Protein AF-A0A7V9F2A5-F1 (afdb_monomer_lite)

Radius of gyration: 17.58 Å; chains: 1; bounding box: 33×23×53 Å

Foldseek 3Di:
DDWDWDWDDDDLDIDIDIDDDDDQDDPPCSVVCVVVVVVVVVVVVVVCVVVVCVVCVPPDRDPDDDDD

pLDDT: mean 84.24, std 14.16, range [48.62, 97.38]

Structure (mmCIF, N/CA/C/O backbone):
data_AF-A0A7V9F2A5-F1
#
_entry.id   AF-A0A7V9F2A5-F1
#
loop_
_atom_site.group_PDB
_atom_site.id
_atom_site.type_symbol
_atom_site.label_atom_id
_atom_site.label_alt_id
_atom_site.label_comp_id
_atom_site.label_asym_id
_atom_site.label_entity_id
_atom_site.label_seq_id
_atom_site.pdbx_PDB_ins_code
_atom_site.Cartn_x
_atom_site.Cartn_y
_atom_site.Cartn_z
_atom_site.occupancy
_atom_site.B_iso_or_equiv
_atom_site.auth_seq_id
_atom_site.auth_comp_id
_atom_site.auth_asym_id
_atom_site.auth_atom_id
_atom_site.pdbx_PDB_model_num
ATOM 1 N N . TRP A 1 1 ? 10.667 4.433 -2.846 1.00 87.69 1 TRP A N 1
ATOM 2 C CA . TRP A 1 1 ? 9.362 3.854 -2.477 1.00 87.69 1 TRP A CA 1
ATOM 3 C C . TRP A 1 1 ? 9.051 4.292 -1.064 1.00 87.69 1 TRP A C 1
ATOM 5 O O . TRP A 1 1 ? 9.735 3.855 -0.149 1.00 87.69 1 TRP A O 1
ATOM 15 N N . HIS A 1 2 ? 8.102 5.204 -0.886 1.00 94.06 2 HIS A N 1
ATOM 16 C CA . HIS A 1 2 ? 7.670 5.662 0.432 1.00 94.06 2 HIS A CA 1
ATOM 17 C C . HIS A 1 2 ? 6.239 5.197 0.646 1.00 94.06 2 HIS A C 1
ATOM 19 O O . HIS A 1 2 ? 5.363 5.502 -0.161 1.00 94.06 2 HIS A O 1
ATOM 25 N N . HIS A 1 3 ? 6.023 4.440 1.710 1.00 95.94 3 HIS A N 1
ATOM 26 C CA . HIS A 1 3 ? 4.740 3.843 2.026 1.00 95.94 3 HIS A CA 1
ATOM 27 C C . HIS A 1 3 ? 4.297 4.339 3.393 1.00 95.94 3 HIS A C 1
ATOM 29 O O . HIS A 1 3 ? 5.042 4.231 4.365 1.00 95.94 3 HIS A O 1
ATOM 35 N N . THR A 1 4 ? 3.109 4.922 3.446 1.00 97.19 4 THR A N 1
ATOM 36 C CA . THR A 1 4 ? 2.576 5.569 4.638 1.00 97.19 4 THR A CA 1
ATOM 37 C C . THR A 1 4 ? 1.216 4.983 4.964 1.00 97.19 4 THR A C 1
ATOM 39 O O . THR A 1 4 ? 0.356 4.883 4.089 1.00 97.19 4 THR A O 1
ATOM 42 N N . HIS A 1 5 ? 1.044 4.639 6.237 1.00 96.25 5 HIS A N 1
ATOM 43 C CA . HIS A 1 5 ? -0.212 4.198 6.824 1.00 96.25 5 HIS A CA 1
ATOM 44 C C . HIS A 1 5 ? -0.704 5.262 7.791 1.00 96.25 5 HIS A C 1
ATOM 46 O O . HIS A 1 5 ? 0.054 5.687 8.664 1.00 96.25 5 HIS A O 1
ATOM 52 N N . THR A 1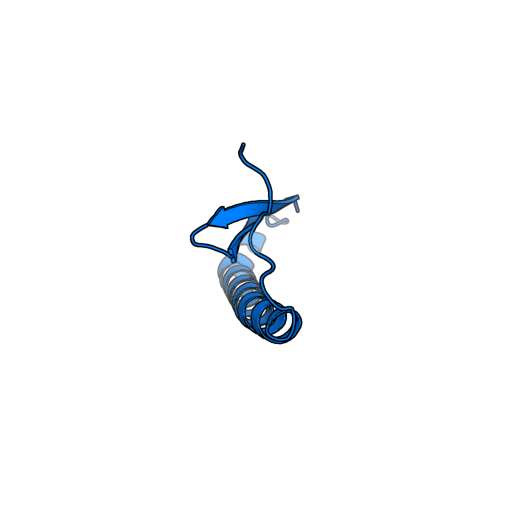 6 ? -1.958 5.677 7.651 1.00 97.38 6 THR A N 1
ATOM 53 C CA . THR A 1 6 ? -2.633 6.480 8.672 1.00 97.38 6 THR A CA 1
ATOM 54 C C . THR A 1 6 ? -3.879 5.763 9.156 1.00 97.38 6 THR A C 1
ATOM 56 O O . THR A 1 6 ? -4.576 5.103 8.385 1.00 97.38 6 THR A O 1
ATOM 59 N N . PHE A 1 7 ? -4.132 5.882 10.454 1.00 96.06 7 PHE A N 1
ATOM 60 C CA . PHE A 1 7 ? -5.261 5.272 11.136 1.00 96.06 7 PHE A CA 1
ATOM 61 C C . PHE A 1 7 ? -5.993 6.373 11.886 1.00 96.06 7 PHE A C 1
ATOM 63 O O . PHE A 1 7 ? -5.369 7.130 12.629 1.00 96.06 7 PHE A O 1
ATOM 70 N N . GLU A 1 8 ? -7.297 6.473 11.672 1.00 96.19 8 GLU A N 1
ATOM 71 C CA . GLU A 1 8 ? -8.164 7.381 12.418 1.00 96.19 8 GLU A CA 1
ATOM 72 C C . GLU A 1 8 ? -9.380 6.623 12.933 1.00 96.19 8 GLU A C 1
ATOM 74 O O . GLU A 1 8 ? -9.898 5.730 12.257 1.00 96.19 8 GLU A O 1
ATOM 79 N N . GLU A 1 9 ? -9.843 6.981 14.125 1.00 94.56 9 GLU A N 1
ATOM 80 C CA . GLU A 1 9 ? -11.127 6.499 14.609 1.00 94.56 9 GLU A CA 1
ATOM 81 C C . GLU A 1 9 ? -12.247 7.096 13.755 1.00 94.56 9 GLU A C 1
ATOM 83 O O . GLU A 1 9 ? -12.283 8.300 13.481 1.00 94.56 9 GLU A O 1
ATOM 88 N N . ARG A 1 10 ? -13.170 6.247 13.302 1.00 93.75 10 ARG A N 1
ATOM 89 C CA . ARG A 1 10 ? -14.328 6.675 12.525 1.00 93.75 10 ARG A CA 1
ATOM 90 C C . ARG A 1 10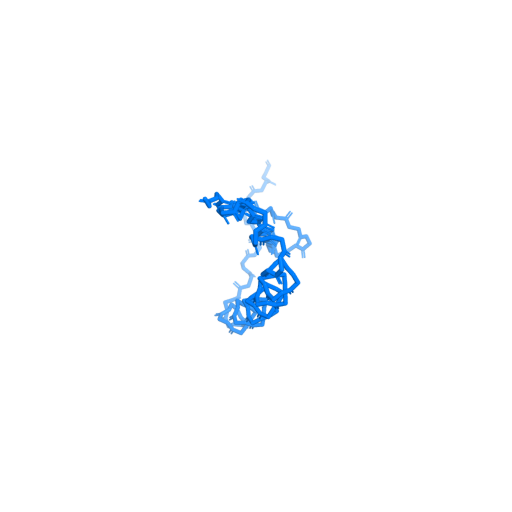 ? -15.498 5.727 12.740 1.00 93.75 10 ARG A C 1
ATOM 92 O O . ARG A 1 10 ? -15.414 4.546 12.420 1.00 93.75 10 ARG A O 1
ATOM 99 N N . SER A 1 11 ? -16.614 6.269 13.229 1.00 89.00 11 SER A N 1
ATOM 100 C CA . SER A 1 11 ? -17.899 5.560 13.347 1.00 89.00 11 SER A CA 1
ATOM 101 C C . SER A 1 11 ? -17.822 4.237 14.129 1.00 89.00 11 SER A C 1
ATOM 103 O O . SER A 1 11 ? -18.416 3.243 13.718 1.00 89.00 11 SER A O 1
ATOM 105 N N . GLY A 1 12 ? -17.086 4.214 15.247 1.00 87.00 12 GLY A N 1
ATOM 106 C CA . GLY A 1 12 ? -16.935 3.014 16.083 1.00 87.00 12 GLY A CA 1
ATOM 107 C C . GLY A 1 12 ? -16.029 1.934 15.480 1.00 87.00 12 GLY A C 1
ATOM 108 O O . GLY A 1 12 ? -16.079 0.782 15.906 1.00 87.00 12 GLY A O 1
ATOM 109 N N . GLY A 1 13 ? -15.225 2.293 14.478 1.00 88.56 13 GLY A N 1
ATOM 110 C CA . GLY A 1 13 ? -14.161 1.472 13.915 1.00 88.56 13 GLY A CA 1
ATOM 111 C C . GLY A 1 13 ? -12.949 2.325 13.542 1.00 88.56 13 GLY A C 1
ATOM 112 O O . GLY A 1 13 ? -12.855 3.495 13.910 1.00 88.56 13 GLY A O 1
ATOM 113 N N . THR A 1 14 ? -12.028 1.748 12.775 1.00 92.44 14 THR A N 1
ATOM 114 C CA . THR A 1 14 ? -10.803 2.428 12.335 1.00 92.44 14 THR A CA 1
ATOM 115 C C . THR A 1 14 ? -10.824 2.611 10.826 1.00 92.44 14 THR A C 1
ATOM 117 O O . THR A 1 14 ? -10.902 1.633 10.079 1.00 92.44 14 THR A O 1
ATOM 120 N N . LEU A 1 15 ? -10.697 3.850 10.353 1.00 94.31 15 LEU A N 1
ATOM 121 C CA . LEU A 1 15 ? -10.385 4.108 8.956 1.00 94.31 15 LEU A CA 1
ATOM 122 C C . LEU A 1 15 ? -8.868 4.044 8.758 1.00 94.31 15 LEU A C 1
ATOM 124 O O . LEU A 1 15 ? -8.119 4.882 9.255 1.00 94.31 15 LEU A O 1
ATOM 128 N N . MET A 1 16 ? -8.435 3.058 7.980 1.00 95.50 16 MET A N 1
ATOM 129 C CA . MET A 1 16 ? -7.055 2.902 7.530 1.00 95.50 16 MET A CA 1
ATOM 130 C C . MET A 1 16 ? -6.889 3.521 6.137 1.00 95.50 16 MET A C 1
ATOM 132 O O . MET A 1 16 ? -7.654 3.202 5.221 1.00 95.50 16 MET A O 1
ATOM 136 N N . ARG A 1 17 ? -5.891 4.392 5.958 1.00 96.81 17 ARG A N 1
ATOM 137 C CA . ARG A 1 17 ? -5.475 4.900 4.642 1.00 96.81 17 ARG A CA 1
ATOM 138 C C . ARG A 1 17 ? -4.050 4.467 4.339 1.00 96.81 17 ARG A C 1
ATOM 140 O O . ARG A 1 17 ? -3.136 4.736 5.116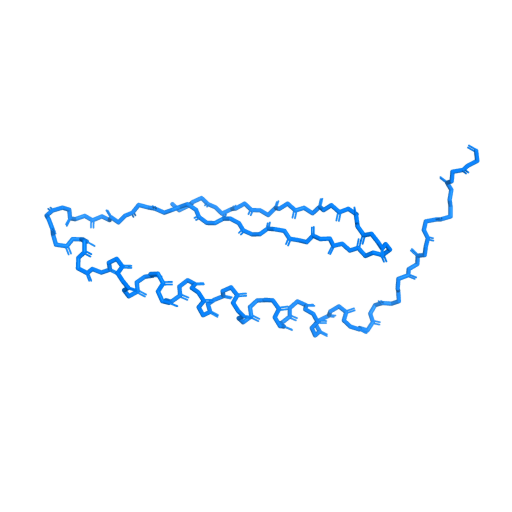 1.00 96.81 17 ARG A O 1
ATOM 147 N N . ASP A 1 18 ? -3.876 3.892 3.155 1.00 96.06 18 ASP A N 1
ATOM 148 C CA . ASP A 1 18 ? -2.584 3.441 2.654 1.00 96.06 18 ASP A CA 1
ATOM 149 C C . ASP A 1 18 ? -2.169 4.296 1.457 1.00 96.06 18 ASP A C 1
ATOM 151 O O . ASP A 1 18 ? -2.907 4.421 0.479 1.00 96.06 18 ASP A O 1
ATOM 155 N N . VAL A 1 19 ? -0.978 4.891 1.528 1.00 96.12 19 VAL A N 1
ATOM 156 C CA . VAL A 1 19 ? -0.428 5.744 0.469 1.00 96.12 19 VAL A CA 1
ATOM 157 C C . VAL A 1 19 ? 0.950 5.238 0.081 1.00 96.12 19 VAL A C 1
ATOM 159 O O . VAL A 1 19 ? 1.863 5.211 0.903 1.00 96.12 19 VAL A O 1
ATOM 162 N N . VAL A 1 20 ? 1.124 4.882 -1.192 1.00 94.62 20 VAL A N 1
ATOM 163 C CA . VAL A 1 20 ? 2.427 4.530 -1.767 1.00 94.62 20 VAL A CA 1
ATOM 164 C C . VAL A 1 20 ? 2.855 5.613 -2.748 1.00 94.62 20 VAL A C 1
ATOM 166 O O . VAL A 1 20 ? 2.159 5.909 -3.718 1.00 94.62 20 VAL A O 1
ATOM 169 N N . ARG A 1 21 ? 4.036 6.184 -2.512 1.00 92.69 21 ARG A N 1
ATOM 170 C CA . ARG A 1 21 ? 4.738 7.081 -3.432 1.00 92.69 21 ARG A CA 1
ATOM 171 C C . ARG A 1 21 ? 5.937 6.343 -4.012 1.00 92.69 21 ARG A C 1
ATOM 173 O O . ARG A 1 21 ? 6.824 5.889 -3.284 1.00 92.69 21 ARG A O 1
ATOM 180 N N . TYR A 1 22 ? 5.979 6.229 -5.328 1.00 89.00 22 TYR A N 1
ATOM 181 C CA . TYR A 1 22 ? 7.054 5.557 -6.047 1.00 89.00 22 TYR A CA 1
ATOM 182 C C . TYR A 1 22 ? 7.487 6.401 -7.243 1.00 89.00 22 TYR A C 1
ATOM 184 O O . TYR A 1 22 ? 6.726 7.227 -7.739 1.00 89.00 22 TYR A O 1
ATOM 192 N N . ALA A 1 23 ? 8.728 6.196 -7.672 1.00 86.38 23 ALA A N 1
ATOM 193 C CA . ALA A 1 23 ? 9.280 6.760 -8.892 1.00 86.38 23 ALA A CA 1
ATOM 194 C C . ALA A 1 23 ? 9.734 5.591 -9.766 1.00 86.38 23 ALA A C 1
ATOM 196 O O . ALA A 1 23 ? 10.310 4.629 -9.249 1.00 86.38 23 ALA A O 1
ATOM 197 N N . LEU A 1 24 ? 9.441 5.657 -11.062 1.00 82.25 24 LEU A N 1
ATOM 198 C CA . LEU A 1 24 ? 9.898 4.658 -12.021 1.00 82.25 24 LEU A CA 1
ATOM 199 C C . LEU A 1 24 ? 11.334 5.009 -12.438 1.00 82.25 24 LEU A C 1
ATOM 201 O O . LEU A 1 24 ? 11.570 6.145 -12.856 1.00 82.25 24 LEU A O 1
ATOM 205 N N . PRO A 1 25 ? 12.304 4.089 -12.307 1.00 69.44 25 PRO A N 1
ATOM 206 C CA . PRO A 1 25 ? 13.639 4.306 -12.848 1.00 69.44 25 PRO A CA 1
ATOM 207 C C . PRO A 1 25 ? 13.634 4.149 -14.383 1.00 69.44 25 PRO A C 1
ATOM 209 O O . PRO A 1 25 ? 12.727 3.536 -14.942 1.00 69.44 25 PRO A O 1
ATOM 212 N N . LEU A 1 26 ? 14.694 4.638 -15.045 1.00 65.31 26 LEU A N 1
ATOM 213 C CA . LEU A 1 26 ? 15.025 4.395 -16.466 1.00 65.31 26 LEU A CA 1
ATOM 214 C C . LEU A 1 26 ? 14.253 5.218 -17.515 1.00 65.31 26 LEU A C 1
ATOM 216 O O . LEU A 1 26 ? 13.659 4.668 -18.440 1.00 65.31 26 LEU A O 1
ATOM 220 N N . TRP A 1 27 ? 14.338 6.547 -17.452 1.00 59.00 27 TRP A N 1
ATOM 221 C CA . TRP A 1 27 ? 13.968 7.391 -18.596 1.00 59.00 27 TRP A CA 1
ATOM 222 C C . TRP A 1 27 ? 14.744 6.983 -19.873 1.00 59.00 27 TRP A C 1
ATOM 224 O O . TRP A 1 27 ? 15.964 6.826 -19.778 1.00 59.00 27 TRP A O 1
ATOM 234 N N . PRO A 1 28 ? 14.109 6.825 -21.059 1.00 61.84 28 PRO A N 1
ATOM 235 C CA . PRO A 1 28 ? 12.682 7.010 -21.373 1.00 61.84 28 PRO A CA 1
ATOM 236 C C . PRO A 1 28 ? 11.823 5.725 -21.321 1.00 61.84 28 PRO A C 1
ATOM 238 O O . PRO A 1 28 ? 10.607 5.795 -21.461 1.00 61.84 28 PRO A O 1
ATOM 241 N N . PHE A 1 29 ? 12.405 4.540 -21.117 1.00 65.19 29 PHE A N 1
ATOM 242 C CA . PHE A 1 29 ? 11.661 3.267 -21.170 1.00 65.19 29 PHE A CA 1
ATOM 243 C C . PHE A 1 29 ? 10.805 2.980 -19.925 1.00 65.19 29 PHE A C 1
ATOM 245 O O . PHE A 1 29 ? 9.881 2.168 -19.984 1.00 65.19 29 PHE A O 1
ATOM 252 N N . GLY A 1 30 ? 11.079 3.654 -18.806 1.00 62.66 30 GLY A N 1
ATOM 253 C CA . GLY A 1 30 ? 10.360 3.495 -17.542 1.00 62.66 30 GLY A CA 1
ATOM 254 C C . GLY A 1 30 ? 8.871 3.842 -17.629 1.00 62.66 30 GLY A C 1
ATOM 255 O O . GLY A 1 30 ? 8.074 3.267 -16.891 1.00 62.66 30 GLY A O 1
ATOM 256 N N . GLU A 1 31 ? 8.461 4.707 -18.564 1.00 64.19 31 GLU A N 1
ATOM 257 C CA . GLU A 1 31 ? 7.049 5.075 -18.742 1.00 64.19 31 GLU A CA 1
ATOM 258 C C . GLU A 1 31 ? 6.185 3.917 -19.261 1.00 64.19 31 GLU A C 1
ATOM 260 O O . GLU A 1 31 ? 5.016 3.806 -18.884 1.00 64.19 31 GLU A O 1
ATOM 265 N N . LEU A 1 32 ? 6.762 2.996 -20.044 1.00 71.06 32 LEU A N 1
ATOM 266 C CA . LEU A 1 32 ? 6.041 1.832 -20.576 1.00 71.06 32 LEU A CA 1
ATOM 267 C C . LEU A 1 32 ? 5.603 0.864 -19.467 1.00 71.06 32 LEU A C 1
ATOM 269 O O . LEU A 1 32 ? 4.585 0.185 -19.600 1.00 71.06 32 LEU A O 1
ATOM 273 N N . ALA A 1 33 ? 6.336 0.824 -18.352 1.00 77.81 33 ALA A N 1
ATOM 274 C CA . ALA A 1 33 ? 5.982 0.015 -17.189 1.00 77.81 33 ALA A CA 1
ATOM 275 C C . ALA A 1 33 ? 4.919 0.682 -16.296 1.00 77.81 33 ALA A C 1
ATOM 277 O O . ALA A 1 33 ? 4.316 0.008 -15.460 1.00 77.81 33 ALA A O 1
ATOM 278 N N . GLY A 1 34 ? 4.649 1.981 -16.470 1.00 82.62 34 GLY A N 1
ATOM 279 C CA . GLY A 1 34 ? 3.721 2.741 -15.631 1.00 82.62 34 GLY A CA 1
ATOM 280 C C . GLY A 1 34 ? 2.321 2.123 -15.525 1.00 82.62 34 GLY A C 1
ATOM 281 O O . GLY A 1 34 ? 1.843 1.922 -14.406 1.00 82.62 34 GLY A O 1
ATOM 282 N N . PRO A 1 35 ? 1.657 1.759 -16.640 1.00 85.69 35 PRO A N 1
ATOM 283 C CA . PRO A 1 35 ? 0.347 1.111 -16.592 1.00 85.69 35 PRO A CA 1
ATOM 284 C C . PRO A 1 35 ? 0.353 -0.241 -15.864 1.00 85.69 35 PRO A C 1
ATOM 286 O O . PRO A 1 35 ? -0.565 -0.514 -15.091 1.00 85.69 35 PRO A O 1
ATOM 289 N N . LEU A 1 36 ? 1.393 -1.061 -16.062 1.00 87.94 36 LEU A N 1
ATOM 290 C CA . LEU A 1 36 ? 1.537 -2.356 -15.386 1.00 87.94 36 LEU A CA 1
ATOM 291 C C . LEU A 1 36 ? 1.709 -2.169 -13.876 1.00 87.94 36 LEU A C 1
ATOM 293 O O . LEU A 1 36 ? 0.955 -2.747 -13.099 1.00 87.94 36 LEU A O 1
ATOM 297 N N . VAL A 1 37 ? 2.608 -1.272 -13.462 1.00 89.06 37 VAL A N 1
ATOM 298 C CA . VAL A 1 37 ? 2.845 -0.966 -12.043 1.00 89.06 37 VAL A CA 1
ATOM 299 C C . VAL A 1 37 ? 1.582 -0.420 -11.376 1.00 89.06 37 VAL A C 1
ATOM 301 O O . VAL A 1 37 ? 1.257 -0.806 -10.255 1.00 89.06 37 VAL A O 1
ATOM 304 N N . ARG A 1 38 ? 0.817 0.439 -12.064 1.00 89.00 38 ARG A N 1
ATOM 305 C CA . ARG A 1 38 ? -0.474 0.928 -11.553 1.00 89.00 38 ARG A CA 1
ATOM 306 C C . ARG A 1 38 ? -1.489 -0.198 -11.367 1.00 89.00 38 ARG A C 1
ATOM 308 O O . ARG A 1 38 ? -2.197 -0.190 -10.362 1.00 89.00 38 ARG A O 1
ATOM 315 N N . ARG A 1 39 ? -1.563 -1.144 -12.308 1.00 93.31 39 ARG A N 1
ATOM 316 C CA . ARG A 1 39 ? -2.454 -2.309 -12.211 1.00 93.31 39 ARG A CA 1
ATOM 317 C C . ARG A 1 39 ? -2.075 -3.196 -11.027 1.00 93.31 39 ARG A C 1
ATOM 319 O O . ARG A 1 39 ? -2.947 -3.581 -10.255 1.00 93.31 39 ARG A O 1
ATOM 326 N N . ASP A 1 40 ? -0.788 -3.474 -10.866 1.00 93.75 40 ASP A N 1
ATOM 327 C CA . ASP A 1 40 ? -0.301 -4.338 -9.792 1.00 93.75 40 ASP A CA 1
ATOM 328 C C . ASP A 1 40 ? -0.509 -3.681 -8.418 1.00 93.75 40 ASP A C 1
ATOM 330 O O . ASP A 1 40 ? -0.962 -4.333 -7.479 1.00 93.75 40 ASP A O 1
ATOM 334 N N . LEU A 1 41 ? -0.288 -2.365 -8.305 1.00 94.31 41 LEU A N 1
ATOM 335 C CA . LEU A 1 41 ? -0.609 -1.603 -7.094 1.00 94.31 41 LEU A CA 1
ATOM 336 C C . LEU A 1 41 ? -2.101 -1.643 -6.755 1.00 94.31 41 LEU A C 1
ATOM 338 O O . LEU A 1 41 ? -2.442 -1.817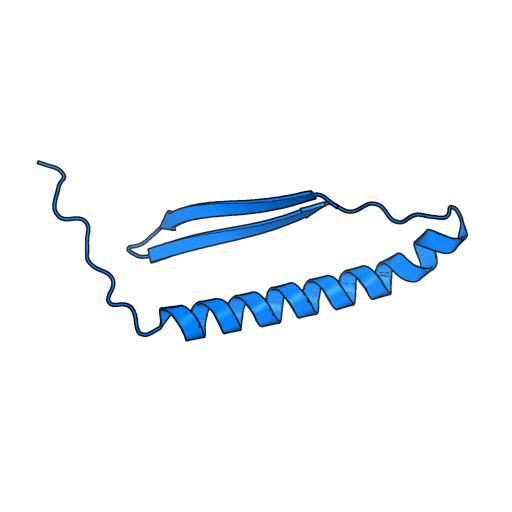 -5.587 1.00 94.31 41 LEU A O 1
ATOM 342 N N . ALA A 1 42 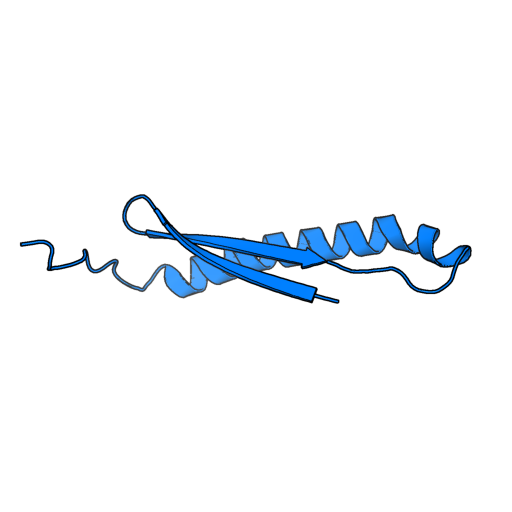? -2.984 -1.501 -7.748 1.00 95.00 42 ALA A N 1
ATOM 343 C CA . ALA A 1 42 ? -4.425 -1.607 -7.526 1.00 95.00 42 ALA A CA 1
ATOM 344 C C . ALA A 1 42 ? -4.796 -2.991 -6.969 1.00 95.00 42 ALA A C 1
ATOM 346 O O . ALA A 1 42 ? -5.434 -3.071 -5.923 1.00 95.00 42 ALA A O 1
ATOM 347 N N . ALA A 1 43 ? -4.285 -4.064 -7.583 1.00 97.19 43 ALA A N 1
ATOM 348 C CA . ALA A 1 43 ? -4.509 -5.429 -7.109 1.00 97.19 43 ALA A CA 1
ATOM 349 C C . ALA A 1 43 ? -3.992 -5.649 -5.674 1.00 97.19 43 ALA A C 1
ATOM 351 O O . ALA A 1 43 ? -4.654 -6.299 -4.864 1.00 97.19 43 ALA A O 1
ATOM 352 N N . ILE A 1 44 ? -2.834 -5.072 -5.329 1.00 96.19 44 ILE A N 1
ATOM 353 C CA . ILE A 1 44 ? -2.291 -5.108 -3.965 1.00 96.19 44 ILE A CA 1
ATOM 354 C C . ILE A 1 44 ? -3.233 -4.401 -2.982 1.00 96.19 44 ILE A C 1
ATOM 356 O O . ILE A 1 44 ? -3.500 -4.939 -1.906 1.00 96.19 44 ILE A O 1
ATOM 360 N N . PHE A 1 45 ? -3.734 -3.209 -3.316 1.00 96.44 45 PHE A N 1
ATOM 361 C CA . PHE A 1 45 ? -4.637 -2.470 -2.428 1.00 96.44 45 PHE A CA 1
ATOM 362 C C . PHE A 1 45 ? -5.990 -3.165 -2.256 1.00 96.44 45 PHE A C 1
ATOM 364 O O . PHE A 1 45 ? -6.494 -3.212 -1.131 1.00 96.44 45 PHE A O 1
ATOM 371 N N . ASP A 1 46 ? -6.537 -3.755 -3.318 1.00 97.00 46 ASP A N 1
ATOM 372 C CA . ASP A 1 46 ? -7.783 -4.526 -3.256 1.00 97.00 46 ASP A CA 1
ATOM 373 C C . ASP A 1 46 ? -7.619 -5.762 -2.367 1.00 97.00 46 ASP A C 1
ATOM 375 O O . ASP A 1 46 ? -8.373 -5.954 -1.411 1.00 97.00 46 ASP A O 1
ATOM 379 N N . PHE A 1 47 ? -6.555 -6.543 -2.585 1.00 97.06 47 PHE A N 1
ATOM 380 C CA . PHE A 1 47 ? -6.251 -7.692 -1.733 1.00 97.06 47 PHE A CA 1
ATOM 381 C C . PHE A 1 47 ? -6.110 -7.292 -0.261 1.00 97.06 47 PHE A C 1
ATOM 383 O O . PHE A 1 47 ? -6.640 -7.966 0.626 1.00 97.06 47 PHE A O 1
ATOM 390 N N . ARG A 1 48 ? -5.396 -6.196 0.015 1.00 96.25 48 ARG A N 1
ATOM 391 C CA . ARG A 1 48 ? -5.158 -5.727 1.384 1.00 96.25 48 ARG A CA 1
ATOM 392 C C . ARG A 1 48 ? -6.432 -5.285 2.075 1.00 96.25 48 ARG A C 1
ATOM 394 O O . ARG A 1 48 ? -6.607 -5.628 3.242 1.00 96.25 48 ARG A O 1
ATOM 401 N N . ARG A 1 49 ? -7.312 -4.569 1.375 1.00 95.12 49 ARG A N 1
ATOM 402 C CA . ARG A 1 49 ? -8.626 -4.187 1.904 1.00 95.12 49 ARG A CA 1
ATOM 403 C C . ARG A 1 49 ? -9.363 -5.418 2.423 1.00 95.12 49 ARG A C 1
ATOM 405 O O . ARG A 1 49 ? -9.782 -5.440 3.580 1.00 95.12 49 ARG A O 1
ATOM 412 N N . ASP A 1 50 ? -9.451 -6.454 1.598 1.00 95.88 50 ASP A N 1
ATOM 413 C CA . ASP A 1 50 ? -10.200 -7.655 1.952 1.00 95.88 50 ASP A CA 1
ATOM 414 C C . ASP A 1 50 ? -9.490 -8.488 3.024 1.00 95.88 50 ASP A C 1
ATOM 416 O O . ASP A 1 50 ? -10.129 -9.037 3.922 1.00 95.88 50 ASP A O 1
ATOM 420 N N . ALA A 1 51 ? -8.160 -8.590 2.957 1.00 95.75 51 ALA A N 1
ATOM 421 C CA . ALA A 1 51 ? -7.365 -9.326 3.933 1.00 95.75 51 ALA A CA 1
ATOM 422 C C . ALA A 1 51 ? -7.446 -8.696 5.329 1.00 95.75 51 ALA A C 1
ATOM 424 O O . ALA A 1 51 ? -7.646 -9.419 6.304 1.00 95.75 51 ALA A O 1
ATOM 425 N N . VAL A 1 52 ? -7.349 -7.366 5.422 1.00 93.88 52 VAL A N 1
ATOM 426 C CA . VAL A 1 52 ? -7.490 -6.626 6.685 1.00 93.88 52 VAL A CA 1
ATOM 427 C C . VAL A 1 52 ? -8.901 -6.792 7.243 1.00 93.88 52 VAL A C 1
ATOM 429 O O . VAL A 1 52 ? -9.048 -7.129 8.417 1.00 93.88 52 VAL A O 1
ATOM 432 N N . ALA A 1 53 ? -9.932 -6.642 6.405 1.00 91.62 53 ALA A N 1
ATOM 433 C CA . ALA A 1 53 ? -11.313 -6.855 6.829 1.00 91.62 53 ALA A CA 1
ATOM 434 C C . ALA A 1 53 ? -11.522 -8.272 7.387 1.00 91.62 53 ALA A C 1
ATOM 436 O O . ALA A 1 53 ? -12.064 -8.428 8.478 1.00 91.62 53 ALA A O 1
ATOM 437 N N . ARG A 1 54 ? -11.025 -9.308 6.696 1.00 94.25 54 ARG A N 1
ATOM 438 C CA . ARG A 1 54 ? -11.103 -10.700 7.175 1.00 94.25 54 ARG A CA 1
ATOM 439 C C . ARG A 1 54 ? -10.335 -10.926 8.476 1.00 94.25 54 ARG A C 1
ATOM 441 O O . ARG A 1 54 ? -10.844 -11.615 9.355 1.00 94.25 54 ARG A O 1
ATOM 448 N N . ALA A 1 55 ? -9.131 -10.371 8.599 1.00 93.00 55 ALA A N 1
ATOM 449 C CA . ALA A 1 55 ? -8.291 -10.547 9.782 1.00 93.00 55 ALA A CA 1
ATOM 450 C C . ALA A 1 55 ? -8.911 -9.904 11.033 1.00 93.00 55 ALA A C 1
ATOM 452 O O . ALA A 1 55 ? -8.789 -10.448 12.128 1.00 93.00 55 ALA A O 1
ATOM 453 N N . LEU A 1 56 ? -9.603 -8.773 10.866 1.00 89.75 56 LEU A N 1
ATOM 454 C CA . LEU A 1 56 ? -10.201 -8.015 11.967 1.00 89.75 56 LEU A CA 1
ATOM 455 C C . LEU A 1 56 ? -11.677 -8.343 12.222 1.00 89.75 56 LEU A C 1
ATOM 457 O O . LEU A 1 56 ? -12.186 -8.001 13.284 1.00 89.75 56 LEU A O 1
ATOM 461 N N . ALA A 1 57 ? -12.354 -9.064 11.321 1.00 83.06 57 ALA A N 1
ATOM 462 C CA . ALA A 1 57 ? -13.775 -9.417 11.441 1.00 83.06 57 ALA A CA 1
ATOM 463 C C . ALA A 1 57 ? -14.147 -10.174 12.732 1.00 83.06 57 ALA A C 1
ATOM 465 O O . ALA A 1 57 ? -15.326 -10.286 13.060 1.00 83.06 57 ALA A O 1
ATOM 466 N N . ARG A 1 58 ? -13.164 -10.720 13.458 1.00 73.94 58 ARG A N 1
ATOM 467 C CA . ARG A 1 58 ? -13.376 -11.479 14.697 1.00 73.94 58 ARG A CA 1
ATOM 468 C C . ARG A 1 58 ? -12.967 -10.728 15.965 1.00 73.94 58 ARG A C 1
ATOM 470 O O . ARG A 1 58 ? -13.104 -11.286 17.051 1.00 73.94 58 ARG A O 1
ATOM 477 N N . VAL A 1 59 ? -12.476 -9.495 15.842 1.00 67.31 59 VAL A N 1
ATOM 478 C CA . VAL A 1 59 ? -12.107 -8.657 16.987 1.00 67.31 59 VAL A CA 1
ATOM 479 C C . VAL A 1 59 ? -13.341 -7.846 17.399 1.00 67.31 59 VAL A C 1
ATOM 481 O O . VAL A 1 59 ? -13.794 -7.012 16.616 1.00 67.31 59 VAL A O 1
ATOM 484 N N . PRO A 1 60 ? -13.936 -8.085 18.582 1.00 64.12 60 PRO A N 1
ATOM 485 C CA . PRO A 1 60 ? -15.060 -7.282 19.042 1.00 64.12 60 PRO A CA 1
ATOM 486 C C . PRO A 1 60 ? -14.617 -5.828 19.243 1.00 64.12 60 PRO A C 1
ATOM 488 O O . PRO A 1 60 ? -13.660 -5.561 19.973 1.00 64.12 60 PRO A O 1
ATOM 491 N N . ASN A 1 61 ? -15.334 -4.892 18.616 1.00 65.88 61 ASN A N 1
ATOM 492 C CA . ASN A 1 61 ? -15.165 -3.463 18.866 1.00 65.88 61 ASN A CA 1
ATOM 493 C C . ASN A 1 61 ? -15.522 -3.200 20.331 1.00 65.88 61 ASN A C 1
ATOM 495 O O . ASN A 1 61 ? -16.691 -3.249 20.710 1.00 65.88 61 ASN A O 1
ATOM 499 N N . THR A 1 62 ? -14.510 -2.969 21.164 1.00 64.31 62 THR A N 1
ATOM 500 C CA . THR A 1 62 ? -14.724 -2.496 22.531 1.00 64.31 62 THR A CA 1
ATOM 501 C C . THR A 1 62 ? -14.926 -0.988 22.433 1.00 64.31 62 THR A C 1
ATOM 503 O O . THR A 1 62 ? -13.989 -0.308 22.016 1.00 64.31 62 THR A O 1
ATOM 506 N N . PRO A 1 63 ? -16.120 -0.451 22.743 1.00 62.50 63 PRO A N 1
ATOM 507 C CA . PRO A 1 63 ? -16.310 0.990 22.776 1.00 62.50 63 PRO A CA 1
ATOM 508 C C . PRO A 1 63 ? -15.391 1.575 23.845 1.00 62.50 63 PRO A C 1
ATOM 510 O O . PRO A 1 63 ? -15.233 0.972 24.913 1.00 62.50 63 PRO A O 1
ATOM 513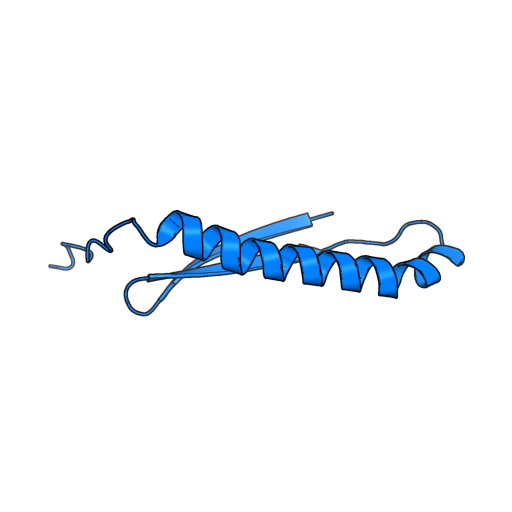 N N . ASP A 1 64 ? -14.806 2.733 23.555 1.00 63.62 64 ASP A N 1
ATOM 514 C CA . ASP A 1 64 ? -13.994 3.467 24.514 1.00 63.62 64 ASP A CA 1
ATOM 515 C C . ASP A 1 64 ? -14.800 3.723 25.800 1.00 63.62 64 ASP A C 1
ATOM 517 O O . ASP A 1 64 ? -15.863 4.350 25.791 1.00 63.62 64 ASP A O 1
ATOM 521 N N . ARG A 1 65 ? -14.324 3.166 26.918 1.00 62.03 65 ARG A N 1
ATOM 522 C CA . ARG A 1 65 ? -14.864 3.437 28.252 1.00 62.03 65 ARG A CA 1
ATOM 523 C C . ARG A 1 65 ? -14.038 4.562 28.862 1.00 62.03 65 ARG A C 1
ATOM 525 O O . ARG A 1 65 ? -13.195 4.290 29.715 1.00 62.03 65 ARG A O 1
ATOM 532 N N . GLY A 1 66 ? -14.293 5.807 28.477 1.00 57.75 66 GLY A N 1
ATOM 533 C CA . GLY A 1 66 ? -13.711 6.922 29.219 1.00 57.75 66 GLY A CA 1
ATOM 534 C C . GLY A 1 66 ? -13.629 8.249 28.488 1.00 57.75 66 GLY A C 1
ATOM 535 O O . GLY A 1 66 ? -12.542 8.699 28.158 1.00 57.75 66 GLY A O 1
ATOM 536 N N . ALA A 1 67 ? -14.756 8.946 28.399 1.00 48.62 67 ALA A N 1
ATOM 537 C CA . ALA A 1 67 ? -14.746 10.399 28.514 1.00 48.62 67 ALA A CA 1
ATOM 538 C C . ALA A 1 67 ? -15.768 10.773 29.593 1.00 48.62 67 ALA A C 1
ATOM 540 O O . ALA A 1 67 ? -16.970 10.848 29.332 1.00 48.62 67 ALA A O 1
ATOM 541 N N . SER A 1 68 ? -15.261 10.869 30.823 1.00 48.94 68 SER A N 1
ATOM 542 C CA . SER A 1 68 ? -15.912 11.543 31.949 1.00 48.94 68 SER A CA 1
ATOM 543 C C . SER A 1 68 ? -15.714 13.048 31.839 1.00 48.94 68 SER A C 1
ATOM 545 O O . SER A 1 68 ? -14.636 13.448 31.343 1.00 48.94 68 SER A O 1
#

Sequence (68 aa):
WHHTHTFEERSGGTLMRDVVRYALPLWPFGELAGPLVRRDLAAIFDFRRDAVARALARVPNTPDRGAS

Secondary structure (DSSP, 8-state):
-EEEEEEEEETTEEEEEEEEE----STTGGGGGHHHHHHHHHHHHHHHHHHHHHHHTTS---------